Protein AF-A0A972V4Z8-F1 (afdb_monomer_lite)

Foldseek 3Di:
DPDPAAFAALVRQPDPQLNVVLVCCCPHDVNCSRVSRRQSVPVVSSVVCVVVVCVCPVVPVDDDD

pLDDT: mean 79.83, std 9.56, range [46.97, 90.81]

Structure (mmCIF, N/CA/C/O backbone):
data_AF-A0A972V4Z8-F1
#
_entry.id   AF-A0A972V4Z8-F1
#
loop_
_atom_site.group_PDB
_atom_site.id
_atom_site.type_symbol
_atom_site.label_atom_id
_atom_site.label_alt_id
_atom_site.label_comp_id
_atom_site.label_asym_id
_atom_site.label_entity_id
_atom_site.label_seq_id
_atom_site.pdbx_PDB_ins_code
_atom_site.Cartn_x
_atom_site.Cartn_y
_atom_site.Cartn_z
_atom_site.occupancy
_atom_site.B_iso_or_equiv
_atom_site.auth_seq_id
_atom_site.auth_comp_id
_atom_site.auth_asym_id
_atom_site.auth_atom_id
_atom_site.pdbx_PDB_model_num
ATOM 1 N N . MET A 1 1 ? 5.698 17.860 -0.679 1.00 46.97 1 MET A N 1
ATOM 2 C CA . MET A 1 1 ? 4.375 18.505 -0.816 1.00 46.97 1 MET A CA 1
ATOM 3 C C . MET A 1 1 ? 3.555 18.071 0.381 1.00 46.97 1 MET A C 1
ATOM 5 O O . MET A 1 1 ? 3.533 16.882 0.640 1.00 46.97 1 MET A O 1
ATOM 9 N N . THR A 1 2 ? 2.943 18.976 1.143 1.00 54.94 2 THR A N 1
ATOM 10 C CA . THR A 1 2 ? 2.078 18.555 2.257 1.00 54.94 2 THR A CA 1
ATOM 11 C C . THR A 1 2 ? 0.729 18.151 1.674 1.00 54.94 2 THR A C 1
ATOM 13 O O . THR A 1 2 ? -0.043 19.015 1.255 1.00 54.94 2 THR A O 1
ATOM 16 N N . SER A 1 3 ? 0.475 16.845 1.565 1.00 64.06 3 SER A N 1
ATOM 17 C CA . SER A 1 3 ? -0.834 16.331 1.161 1.00 64.06 3 SER A CA 1
ATOM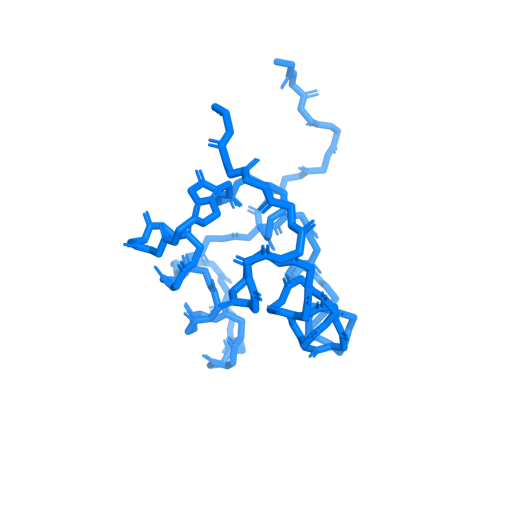 18 C C . SER A 1 3 ? -1.925 16.916 2.067 1.00 64.06 3 SER A C 1
ATOM 20 O O . SER A 1 3 ? -1.782 16.948 3.288 1.00 64.06 3 SER A O 1
ATOM 22 N N . ARG A 1 4 ? -3.037 17.376 1.476 1.00 78.38 4 ARG A N 1
ATOM 23 C CA . ARG A 1 4 ? -4.236 17.792 2.232 1.00 78.38 4 ARG A CA 1
ATOM 24 C C . ARG A 1 4 ? -4.925 16.617 2.930 1.00 78.38 4 ARG A C 1
ATOM 26 O O . ARG A 1 4 ? -5.770 16.835 3.791 1.00 78.38 4 ARG A O 1
ATOM 33 N N . ILE A 1 5 ? -4.611 15.391 2.517 1.00 81.06 5 ILE A N 1
ATOM 34 C CA . ILE A 1 5 ? -5.209 14.161 3.022 1.00 81.06 5 ILE A CA 1
ATOM 35 C C . ILE A 1 5 ? -4.134 13.410 3.794 1.00 81.06 5 ILE A C 1
ATOM 37 O O . ILE A 1 5 ? -3.114 13.039 3.214 1.00 81.06 5 ILE A O 1
ATOM 41 N N . GLU A 1 6 ? -4.380 13.157 5.079 1.00 84.50 6 GLU A N 1
ATOM 42 C CA . GLU A 1 6 ? -3.478 12.320 5.864 1.00 84.50 6 GLU A CA 1
ATOM 43 C C . GLU A 1 6 ? -3.550 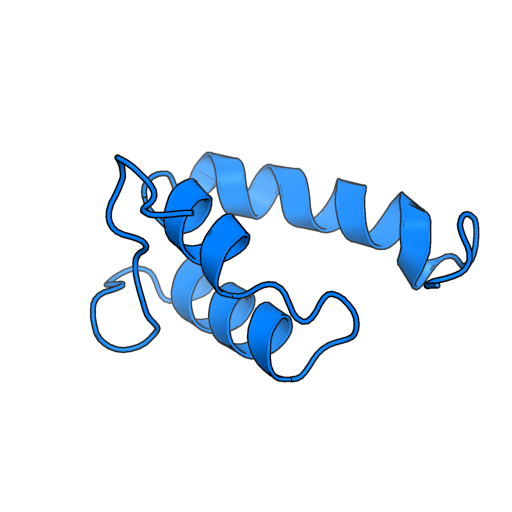10.860 5.387 1.00 84.50 6 GLU A C 1
ATOM 45 O O . GLU A 1 6 ? -4.645 10.273 5.375 1.00 84.50 6 GLU A O 1
ATOM 50 N N . PRO A 1 7 ? -2.414 10.259 4.997 1.00 86.62 7 PRO A N 1
ATOM 51 C CA . PRO A 1 7 ? -2.371 8.869 4.585 1.00 86.62 7 PRO A CA 1
ATOM 52 C C . PRO A 1 7 ? -2.605 7.930 5.771 1.00 86.62 7 PRO A C 1
ATOM 54 O O . PRO A 1 7 ? -2.130 8.168 6.883 1.00 86.62 7 PRO A O 1
ATOM 57 N N . VAL A 1 8 ? -3.311 6.823 5.533 1.00 88.44 8 VAL A N 1
ATOM 58 C CA . VAL A 1 8 ? -3.317 5.710 6.486 1.00 88.44 8 VAL A CA 1
ATOM 59 C C . VAL A 1 8 ? -1.985 4.972 6.432 1.00 88.44 8 VAL A C 1
ATOM 61 O O . VAL A 1 8 ? -1.374 4.810 5.379 1.00 88.44 8 VAL A O 1
ATOM 64 N N . THR A 1 9 ? -1.535 4.510 7.590 1.00 86.31 9 THR A N 1
ATOM 65 C CA . THR A 1 9 ? -0.299 3.752 7.762 1.00 86.31 9 THR A CA 1
ATOM 66 C C . THR A 1 9 ? -0.641 2.338 8.219 1.00 86.31 9 THR A C 1
ATOM 68 O O . THR A 1 9 ? -1.763 2.066 8.648 1.00 86.31 9 THR A O 1
ATOM 71 N N . GLY A 1 10 ? 0.329 1.420 8.199 1.00 82.12 10 GLY A N 1
ATOM 72 C CA . GLY A 1 10 ? 0.117 0.066 8.729 1.00 82.12 10 GLY A CA 1
ATOM 73 C C . GLY A 1 10 ? -0.327 0.034 10.203 1.00 82.12 10 GLY A C 1
ATOM 74 O O . GLY A 1 10 ? -0.943 -0.939 10.637 1.00 82.12 10 GLY A O 1
ATOM 75 N N . GLN A 1 11 ? -0.057 1.107 10.958 1.00 81.69 11 GLN A N 1
ATOM 76 C CA . GLN A 1 11 ? -0.484 1.264 12.349 1.00 81.69 11 GLN A CA 1
ATOM 77 C C . GLN A 1 11 ? -1.912 1.812 12.480 1.00 81.69 11 GLN A C 1
ATOM 79 O O . GLN A 1 11 ? -2.600 1.455 13.433 1.00 81.69 11 GLN A O 1
ATOM 84 N N . THR A 1 12 ? -2.369 2.652 11.544 1.00 85.50 12 THR A N 1
ATOM 85 C CA . THR A 1 12 ? -3.691 3.304 11.615 1.00 85.50 12 THR A CA 1
ATOM 86 C C . THR A 1 12 ? -4.765 2.613 10.780 1.00 85.50 12 THR A C 1
ATOM 88 O O . THR A 1 12 ? -5.951 2.762 11.069 1.00 85.50 12 THR A O 1
ATOM 91 N N . ALA A 1 13 ? -4.388 1.826 9.773 1.00 84.31 13 ALA A N 1
ATOM 92 C CA . ALA A 1 13 ? -5.331 1.024 9.006 1.00 84.31 13 ALA A CA 1
ATOM 93 C C . ALA A 1 13 ? -5.957 -0.066 9.892 1.00 84.31 13 ALA A C 1
ATOM 95 O O . ALA A 1 13 ? -5.259 -0.762 10.626 1.00 84.31 13 ALA A O 1
ATOM 96 N N . SER A 1 14 ? -7.276 -0.246 9.815 1.00 83.81 14 SER A N 1
ATOM 97 C CA . SER A 1 14 ? -7.975 -1.361 10.479 1.00 83.81 14 SER A CA 1
ATOM 98 C C . SER A 1 14 ? -8.200 -2.545 9.536 1.00 83.81 14 SER A C 1
ATOM 100 O O . SER A 1 14 ? -8.283 -3.682 9.990 1.00 83.81 14 SER A O 1
ATOM 102 N N . ASP A 1 15 ? -8.257 -2.279 8.230 1.00 85.56 15 ASP A N 1
ATOM 103 C CA . ASP A 1 15 ? -8.472 -3.283 7.191 1.00 85.56 15 ASP A CA 1
ATOM 104 C C . ASP A 1 15 ? -7.182 -4.098 6.936 1.00 85.56 15 ASP 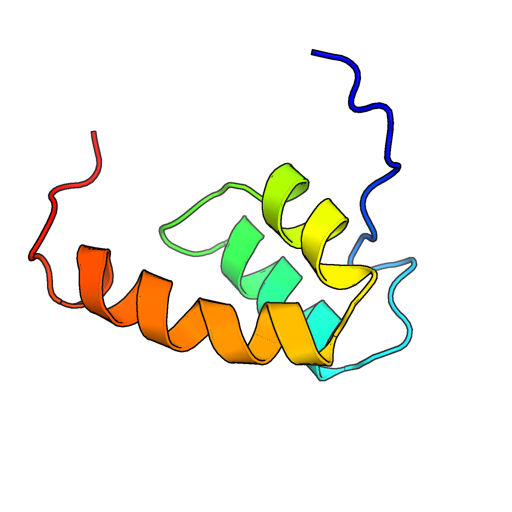A C 1
ATOM 106 O O . ASP A 1 15 ? -6.138 -3.512 6.620 1.00 85.56 15 ASP A O 1
ATOM 110 N N . PRO A 1 16 ? -7.216 -5.439 7.075 1.00 86.06 16 PRO A N 1
ATOM 111 C CA . PRO A 1 16 ? -6.047 -6.289 6.851 1.00 86.06 16 PRO A CA 1
ATOM 112 C C . PRO A 1 16 ? -5.501 -6.226 5.420 1.00 86.06 16 PRO A C 1
ATOM 114 O O . PRO A 1 16 ? -4.286 -6.267 5.231 1.00 86.06 16 PRO A O 1
ATOM 117 N N . GLY A 1 17 ? -6.378 -6.087 4.422 1.00 84.88 17 GLY A N 1
ATOM 118 C CA . GLY A 1 17 ? -5.992 -5.954 3.020 1.00 84.88 17 GLY A CA 1
ATOM 119 C C . GLY A 1 17 ? -5.232 -4.654 2.781 1.00 84.88 17 GLY A C 1
ATOM 120 O O . GLY A 1 17 ? -4.152 -4.672 2.197 1.00 84.88 17 GLY A O 1
ATOM 121 N N . VAL A 1 18 ? -5.714 -3.535 3.329 1.00 86.81 18 VAL A N 1
ATOM 122 C CA . VAL A 1 18 ? -4.999 -2.248 3.258 1.00 86.81 18 VAL A CA 1
ATOM 123 C C . VAL A 1 18 ? -3.628 -2.339 3.926 1.00 86.81 18 VAL A C 1
ATOM 125 O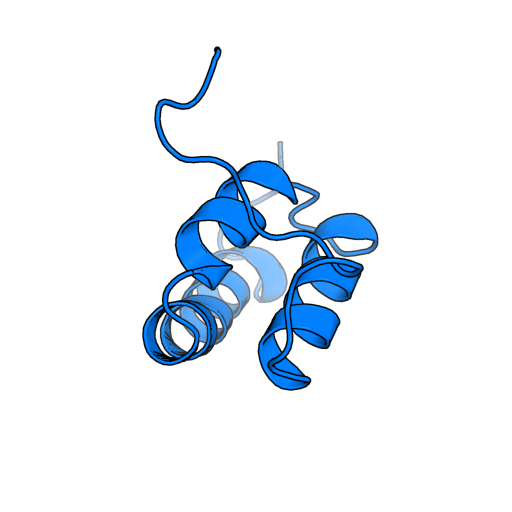 O . VAL A 1 18 ? -2.648 -1.870 3.354 1.00 86.81 18 VAL A O 1
ATOM 128 N N . LYS A 1 19 ? -3.515 -2.981 5.098 1.00 89.44 19 LYS A N 1
ATOM 129 C CA . LYS A 1 19 ? -2.211 -3.181 5.760 1.00 89.44 19 LYS A CA 1
ATOM 130 C C . LYS A 1 19 ? -1.229 -3.945 4.884 1.00 89.44 19 LYS A C 1
ATOM 132 O O . LYS A 1 19 ? -0.076 -3.534 4.776 1.00 89.44 19 LYS A O 1
ATOM 137 N N . GLN A 1 20 ? -1.686 -5.030 4.263 1.00 87.25 20 GLN A N 1
ATOM 138 C CA . GLN A 1 20 ? -0.860 -5.818 3.359 1.00 87.25 20 GLN A CA 1
ATOM 139 C C . GLN A 1 20 ? -0.396 -4.974 2.167 1.00 87.25 20 GLN A C 1
ATOM 141 O O . GLN A 1 20 ? 0.799 -4.924 1.890 1.00 87.25 20 GLN A O 1
ATOM 146 N N . ARG A 1 21 ? -1.305 -4.238 1.517 1.00 84.94 21 ARG A N 1
ATOM 147 C CA . ARG A 1 21 ? -0.953 -3.375 0.379 1.00 84.94 21 ARG A CA 1
ATOM 148 C C . ARG A 1 21 ? 0.003 -2.250 0.762 1.00 84.94 21 ARG A C 1
ATOM 150 O O . ARG A 1 21 ? 0.869 -1.908 -0.028 1.00 84.94 21 ARG A O 1
ATOM 157 N N . LEU A 1 22 ? -0.106 -1.693 1.968 1.00 86.69 22 LEU A N 1
ATOM 158 C CA . LEU A 1 22 ? 0.843 -0.690 2.464 1.00 86.69 22 LEU A CA 1
ATOM 159 C C . LEU A 1 22 ? 2.229 -1.285 2.742 1.00 86.69 22 LEU A C 1
ATOM 161 O O . LEU A 1 22 ? 3.232 -0.614 2.510 1.00 86.69 22 LEU A O 1
ATOM 165 N N . ALA A 1 23 ? 2.301 -2.532 3.213 1.00 85.56 23 ALA A N 1
ATOM 166 C CA . ALA A 1 23 ? 3.569 -3.245 3.355 1.00 85.56 23 ALA A CA 1
ATOM 167 C C . ALA A 1 23 ? 4.196 -3.540 1.981 1.00 85.56 23 ALA A C 1
ATOM 169 O O . ALA A 1 23 ? 5.367 -3.244 1.761 1.00 85.56 23 ALA A O 1
ATOM 170 N N . GLU A 1 24 ? 3.396 -4.010 1.021 1.00 82.19 24 GLU A N 1
ATOM 171 C CA . GLU A 1 24 ? 3.815 -4.203 -0.374 1.00 82.19 24 GLU A CA 1
ATOM 172 C C . GLU A 1 24 ? 4.223 -2.880 -1.042 1.00 82.19 24 GLU A C 1
ATOM 174 O O . GLU A 1 24 ? 5.162 -2.855 -1.829 1.00 82.19 24 GLU A O 1
ATOM 179 N N . ALA A 1 25 ? 3.569 -1.763 -0.718 1.00 80.75 25 ALA A N 1
ATOM 180 C CA . ALA A 1 25 ? 3.951 -0.435 -1.197 1.00 80.75 25 ALA A CA 1
ATOM 181 C C . ALA A 1 25 ? 5.307 0.013 -0.636 1.00 80.75 25 ALA A C 1
ATOM 183 O O . ALA A 1 25 ? 6.057 0.688 -1.334 1.00 80.75 25 ALA A O 1
ATOM 184 N N . LYS A 1 26 ? 5.632 -0.369 0.605 1.00 79.19 26 LYS A N 1
ATOM 185 C CA . LYS A 1 26 ? 6.890 -0.023 1.279 1.00 79.19 26 LYS A CA 1
ATOM 186 C C . LYS A 1 26 ? 8.075 -0.842 0.772 1.00 79.19 26 LYS A C 1
ATOM 188 O O . LYS A 1 26 ? 9.117 -0.275 0.452 1.00 79.19 26 LYS A O 1
ATOM 193 N N . ASP A 1 27 ? 7.911 -2.160 0.732 1.00 74.38 27 ASP A N 1
ATOM 194 C CA . ASP A 1 27 ? 9.001 -3.101 0.454 1.00 74.38 27 ASP A CA 1
ATOM 195 C C . ASP A 1 27 ? 9.022 -3.556 -1.014 1.00 74.38 27 ASP A C 1
ATOM 197 O O . ASP A 1 27 ? 10.008 -4.120 -1.489 1.00 74.38 27 ASP A O 1
ATOM 201 N N . GLY A 1 28 ? 7.936 -3.306 -1.744 1.00 70.50 28 GLY A N 1
ATOM 202 C CA . GLY A 1 28 ? 7.795 -3.648 -3.149 1.00 70.50 28 GLY A CA 1
ATOM 203 C C . GLY A 1 28 ? 8.347 -2.590 -4.095 1.00 70.50 28 GLY A C 1
ATOM 204 O O . GLY A 1 28 ? 9.069 -1.660 -3.741 1.00 70.50 28 GLY A O 1
ATOM 205 N N . TRP A 1 29 ? 8.002 -2.771 -5.357 1.00 64.38 29 TRP A N 1
ATOM 206 C CA . TRP A 1 29 ? 8.636 -2.116 -6.493 1.00 64.38 29 TRP A CA 1
ATOM 207 C C . TRP A 1 29 ? 8.080 -0.713 -6.795 1.00 64.38 29 TRP A C 1
ATOM 209 O O . TRP A 1 29 ? 8.709 0.046 -7.520 1.00 64.38 29 TRP A O 1
ATOM 219 N N . TRP A 1 30 ? 6.957 -0.342 -6.181 1.00 72.50 30 TRP A N 1
ATOM 220 C CA . TRP A 1 30 ? 6.315 0.977 -6.280 1.00 72.50 30 TRP A CA 1
ATOM 221 C C . TRP A 1 30 ? 6.927 2.025 -5.349 1.00 72.50 30 TRP A C 1
ATOM 223 O O . TRP A 1 30 ? 6.959 3.199 -5.697 1.00 72.50 30 TRP A O 1
ATOM 233 N N . LYS A 1 31 ? 7.350 1.607 -4.147 1.00 73.69 31 LYS A N 1
ATOM 234 C CA . LYS A 1 31 ? 7.961 2.439 -3.090 1.00 73.69 31 LYS A CA 1
ATOM 235 C C . LYS A 1 31 ? 7.227 3.740 -2.726 1.00 73.69 31 LYS A C 1
ATOM 237 O O . LYS A 1 31 ? 7.824 4.614 -2.102 1.00 73.69 31 LYS A O 1
ATOM 242 N N . ASP A 1 32 ? 5.938 3.862 -3.046 1.00 78.56 32 ASP A N 1
ATOM 243 C CA . ASP A 1 32 ? 5.125 5.041 -2.735 1.00 78.56 32 ASP A CA 1
ATOM 244 C C . ASP A 1 32 ? 4.058 4.717 -1.683 1.00 78.56 32 ASP A C 1
ATOM 246 O O . ASP A 1 32 ? 2.880 4.468 -1.960 1.00 78.56 32 ASP A O 1
ATOM 250 N N . THR A 1 33 ? 4.497 4.708 -0.426 1.00 80.75 33 THR A N 1
ATOM 251 C CA . THR A 1 33 ? 3.611 4.500 0.723 1.00 80.75 33 THR A CA 1
ATOM 252 C C . THR A 1 33 ? 2.669 5.676 0.973 1.00 80.75 33 THR A C 1
ATOM 254 O O . THR A 1 33 ? 1.645 5.495 1.630 1.00 80.75 33 THR A O 1
ATOM 257 N N . GLU A 1 34 ? 2.992 6.876 0.480 1.00 84.81 34 GLU A N 1
ATOM 258 C CA . GLU A 1 34 ? 2.179 8.073 0.705 1.00 84.81 34 GLU A CA 1
ATOM 259 C C . GLU A 1 34 ? 0.918 8.030 -0.164 1.00 84.81 34 GLU A C 1
ATOM 261 O O . GLU A 1 34 ? -0.195 8.129 0.360 1.00 84.81 34 GLU A O 1
ATOM 266 N N . MET A 1 35 ? 1.064 7.765 -1.467 1.00 85.25 35 MET A N 1
ATOM 267 C CA . MET A 1 35 ? -0.065 7.614 -2.387 1.00 85.25 35 MET A CA 1
ATOM 268 C C . MET A 1 35 ? -0.984 6.464 -1.959 1.00 85.25 35 MET A C 1
ATOM 270 O O . MET A 1 35 ? -2.202 6.637 -1.857 1.00 85.25 35 MET A O 1
ATOM 274 N N . PHE A 1 36 ? -0.415 5.295 -1.652 1.00 87.06 36 PHE A N 1
ATOM 275 C CA . PHE A 1 36 ? -1.190 4.137 -1.199 1.00 87.06 36 PHE A CA 1
ATOM 276 C C . PHE A 1 36 ? -1.873 4.397 0.145 1.00 87.06 36 PHE A C 1
ATOM 278 O O . PHE A 1 36 ? -3.000 3.950 0.352 1.00 87.06 36 PHE A O 1
ATOM 285 N N . GLY A 1 37 ? -1.241 5.160 1.037 1.00 87.69 37 GLY A N 1
ATOM 286 C CA . GLY A 1 37 ? -1.849 5.590 2.291 1.00 87.69 37 GLY A CA 1
ATOM 287 C C . GLY A 1 37 ? -3.037 6.528 2.080 1.00 87.69 37 GLY A C 1
ATOM 288 O O . GLY A 1 37 ? -4.040 6.415 2.781 1.00 87.69 37 GLY A O 1
ATOM 289 N N . VAL A 1 38 ? -2.987 7.424 1.095 1.00 90.81 38 VAL A N 1
ATOM 290 C CA . VAL A 1 38 ? -4.134 8.281 0.751 1.00 90.81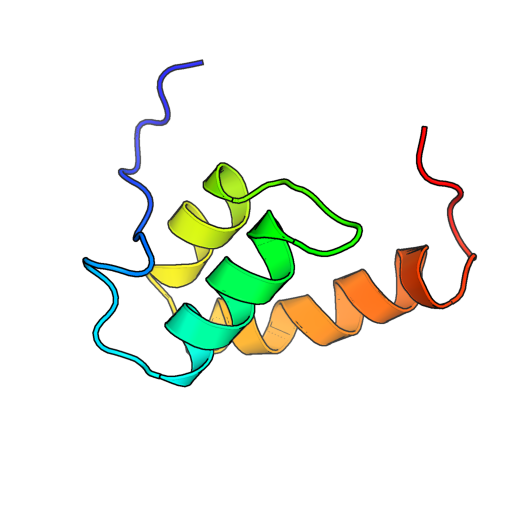 38 VAL A CA 1
ATOM 291 C C . VAL A 1 38 ? -5.284 7.443 0.181 1.00 90.81 38 VAL A C 1
ATOM 293 O O . VAL A 1 38 ? -6.419 7.557 0.647 1.00 90.81 38 VAL A O 1
ATOM 296 N N . ILE A 1 39 ? -4.998 6.556 -0.775 1.00 88.25 39 ILE A N 1
ATOM 297 C CA . ILE A 1 39 ? -6.006 5.687 -1.407 1.00 88.25 39 ILE A CA 1
ATOM 298 C C . ILE A 1 39 ? -6.565 4.669 -0.399 1.00 88.25 39 ILE A C 1
ATOM 300 O O . ILE A 1 39 ? -7.752 4.352 -0.431 1.00 88.25 39 ILE A O 1
ATOM 304 N N . GLY A 1 40 ? -5.749 4.208 0.551 1.00 87.62 40 GLY A N 1
ATOM 305 C CA . GLY A 1 40 ? -6.119 3.255 1.599 1.00 87.62 40 GLY A CA 1
ATOM 306 C C . GLY A 1 40 ? -7.210 3.740 2.553 1.00 87.62 40 GLY A C 1
ATOM 307 O O . GLY A 1 40 ? -7.795 2.924 3.263 1.00 87.62 40 GLY A O 1
ATOM 308 N N . ARG A 1 41 ? -7.565 5.034 2.531 1.00 88.25 41 ARG A N 1
ATOM 309 C CA . ARG A 1 41 ? -8.786 5.538 3.185 1.00 88.25 41 ARG A CA 1
ATOM 310 C C . ARG A 1 41 ? -10.067 4.977 2.560 1.00 88.25 41 ARG A C 1
ATOM 312 O O . ARG A 1 41 ? -11.112 4.999 3.204 1.00 88.25 41 ARG A O 1
ATOM 319 N N . VAL A 1 42 ? -9.988 4.466 1.331 1.00 90.25 42 VAL A N 1
ATOM 320 C CA . VAL A 1 42 ? -11.068 3.791 0.607 1.00 90.25 42 VAL A CA 1
ATOM 321 C C . VAL A 1 42 ? -10.584 2.386 0.209 1.00 90.25 42 VAL A C 1
ATOM 323 O O . VAL A 1 42 ? -10.109 2.189 -0.911 1.00 90.25 42 VAL A O 1
ATOM 326 N N . PRO A 1 43 ? -10.701 1.381 1.101 1.00 87.75 43 PRO A N 1
ATOM 327 C CA . PRO A 1 43 ? -10.128 0.045 0.892 1.00 87.75 43 PRO A CA 1
ATOM 328 C C . PRO A 1 43 ? -10.531 -0.617 -0.432 1.00 87.75 43 PRO A C 1
ATOM 330 O O . PRO A 1 43 ? -9.693 -1.182 -1.133 1.00 87.75 43 PRO A O 1
ATOM 333 N N . ALA A 1 44 ? -11.807 -0.505 -0.815 1.00 88.06 44 ALA A N 1
ATOM 334 C CA . ALA A 1 44 ? -12.314 -1.068 -2.066 1.00 88.06 44 ALA A CA 1
ATOM 335 C C . ALA A 1 44 ? -11.624 -0.466 -3.303 1.00 88.06 44 ALA A C 1
ATOM 337 O O . ALA A 1 44 ? -11.286 -1.193 -4.236 1.00 88.06 44 ALA A O 1
ATOM 338 N N . LEU A 1 45 ? -11.362 0.846 -3.284 1.00 88.75 45 LEU A N 1
ATOM 339 C CA . LEU A 1 45 ? -10.655 1.530 -4.363 1.00 88.75 45 LEU A CA 1
ATOM 340 C C . LEU A 1 45 ? -9.199 1.070 -4.426 1.00 88.75 45 LEU A C 1
ATOM 342 O O . LEU A 1 45 ? -8.729 0.705 -5.503 1.00 88.75 45 LEU A O 1
ATOM 346 N N . LEU A 1 46 ? -8.512 1.020 -3.280 1.00 88.31 46 LEU A N 1
ATOM 347 C CA . LEU A 1 46 ? -7.132 0.543 -3.214 1.00 88.31 46 LEU A CA 1
ATOM 348 C C . LEU A 1 46 ? -7.002 -0.860 -3.818 1.00 88.31 46 LEU A C 1
ATOM 350 O O . LEU A 1 46 ? -6.170 -1.088 -4.693 1.00 88.31 46 LEU A O 1
ATOM 354 N N . ASN A 1 47 ? -7.882 -1.774 -3.413 1.00 85.25 47 ASN A N 1
ATOM 355 C CA . ASN A 1 47 ? -7.881 -3.149 -3.906 1.00 85.25 47 ASN A CA 1
ATOM 356 C C . ASN A 1 47 ? -8.173 -3.248 -5.410 1.00 85.25 47 ASN A C 1
ATOM 358 O O . ASN A 1 47 ? -7.631 -4.132 -6.068 1.00 85.25 47 ASN A O 1
ATOM 362 N N . SER A 1 48 ? -8.984 -2.345 -5.968 1.00 88.81 48 SER A N 1
ATOM 363 C CA . SER A 1 48 ? -9.253 -2.301 -7.412 1.00 88.81 48 SER A CA 1
ATOM 364 C C . SER A 1 48 ? -8.086 -1.753 -8.241 1.00 88.81 48 SER A C 1
ATOM 366 O O . SER A 1 48 ? -7.929 -2.125 -9.402 1.00 88.81 48 SER A O 1
ATOM 368 N N . LEU A 1 49 ? -7.254 -0.889 -7.652 1.00 84.56 49 LEU A N 1
ATOM 369 C CA . LEU A 1 49 ? -6.142 -0.240 -8.346 1.00 84.56 49 LEU A CA 1
ATOM 370 C C . LEU A 1 49 ? -4.880 -1.102 -8.381 1.00 84.56 49 LEU A C 1
ATOM 372 O O . LEU A 1 49 ? -4.129 -1.028 -9.350 1.00 84.56 49 LEU A O 1
ATOM 376 N N . VAL A 1 50 ? -4.646 -1.941 -7.368 1.00 83.19 50 VAL A N 1
ATOM 377 C CA . VAL A 1 50 ? -3.438 -2.784 -7.302 1.00 83.19 50 VAL A CA 1
ATOM 378 C C . VAL A 1 50 ? -3.233 -3.640 -8.566 1.00 83.19 50 VAL A C 1
ATOM 380 O O . VAL A 1 50 ? -2.148 -3.552 -9.139 1.00 83.19 50 VAL A O 1
ATOM 383 N N . PRO A 1 51 ? -4.235 -4.376 -9.092 1.00 84.88 51 PRO A N 1
ATOM 384 C CA . PRO A 1 51 ? -4.056 -5.157 -10.320 1.00 84.88 51 PRO A CA 1
ATOM 385 C C . PRO A 1 51 ? -3.717 -4.299 -11.547 1.00 84.88 51 PRO A C 1
ATOM 387 O O . PRO A 1 51 ? -2.988 -4.732 -12.439 1.00 84.88 51 PRO A O 1
ATOM 390 N N . VAL A 1 52 ? -4.234 -3.066 -11.601 1.00 84.62 52 VAL A N 1
ATOM 391 C CA . VAL A 1 52 ? -3.920 -2.114 -12.674 1.00 84.62 52 VAL A CA 1
ATOM 392 C C . VAL A 1 52 ? -2.445 -1.744 -12.607 1.00 84.62 52 VAL A C 1
ATOM 394 O O . VAL A 1 52 ? -1.737 -1.855 -13.608 1.00 84.62 52 VAL A O 1
ATOM 397 N N . PHE A 1 53 ? -1.968 -1.374 -11.420 1.00 79.69 53 PHE A N 1
ATOM 398 C CA . PHE A 1 53 ? -0.565 -1.066 -11.196 1.00 79.69 53 PHE A CA 1
ATOM 399 C C . PHE A 1 53 ? 0.330 -2.276 -11.530 1.00 79.69 53 PHE A C 1
ATOM 401 O O . PHE A 1 53 ? 1.292 -2.120 -12.284 1.00 79.69 53 PHE A O 1
ATOM 408 N N . GLU A 1 54 ? -0.019 -3.491 -11.093 1.00 80.31 54 GLU A N 1
ATOM 409 C CA . GLU A 1 54 ? 0.722 -4.721 -11.428 1.00 80.31 54 GLU A CA 1
ATOM 410 C C . GLU A 1 54 ? 0.819 -4.932 -12.942 1.00 80.31 54 GLU A C 1
ATOM 412 O O . GLU A 1 54 ? 1.889 -5.252 -13.463 1.00 80.31 54 GLU A O 1
ATOM 417 N N . SER A 1 55 ? -0.271 -4.671 -13.667 1.00 81.19 55 SER A N 1
ATOM 418 C CA . SER A 1 55 ? -0.317 -4.831 -15.120 1.00 81.19 55 SER A CA 1
ATOM 419 C C . SER A 1 55 ? 0.580 -3.854 -15.885 1.00 81.19 55 SER A C 1
ATOM 421 O O . SER A 1 55 ? 1.038 -4.189 -16.980 1.00 81.19 55 SER A O 1
ATOM 423 N N . PHE A 1 56 ? 0.821 -2.656 -15.345 1.00 74.50 56 PHE A N 1
ATOM 424 C CA . PHE A 1 56 ? 1.655 -1.646 -15.997 1.00 74.50 56 PHE A CA 1
ATOM 425 C C . PHE A 1 56 ? 3.138 -1.949 -15.848 1.00 74.50 56 PHE A C 1
ATOM 427 O O . PHE A 1 56 ? 3.904 -1.861 -16.800 1.00 74.50 56 PHE A O 1
ATOM 434 N N . PHE A 1 57 ? 3.546 -2.332 -14.657 1.00 71.88 57 PHE A N 1
ATOM 435 C CA . PHE A 1 57 ? 4.952 -2.236 -14.287 1.00 71.88 57 PHE A CA 1
ATOM 436 C C . PHE A 1 57 ? 5.500 -3.590 -13.783 1.00 71.88 57 PHE A C 1
ATOM 438 O O . PHE A 1 57 ? 6.663 -3.900 -14.009 1.00 71.88 57 PHE A O 1
ATOM 445 N N . GLY A 1 58 ? 4.660 -4.464 -13.212 1.00 67.81 58 GLY A N 1
ATOM 446 C CA . GLY A 1 58 ? 5.038 -5.828 -12.815 1.00 67.81 58 GLY A CA 1
ATOM 447 C C . GLY A 1 58 ? 5.136 -6.753 -14.026 1.00 67.81 58 GLY A C 1
ATOM 448 O O . GLY A 1 58 ? 5.952 -7.668 -14.061 1.00 67.81 58 GLY A O 1
ATOM 449 N N . GLY A 1 59 ? 4.351 -6.455 -15.064 1.00 67.75 59 GLY A N 1
ATOM 450 C CA . GLY A 1 59 ? 4.480 -7.047 -16.395 1.00 67.75 59 GLY A CA 1
ATOM 451 C C . GLY A 1 59 ? 5.567 -6.417 -17.274 1.00 67.75 59 GLY A C 1
ATOM 452 O O . GLY A 1 59 ? 5.634 -6.760 -18.451 1.00 67.75 59 GLY A O 1
ATOM 453 N N . GLY A 1 60 ? 6.361 -5.469 -16.756 1.00 65.56 60 GLY A N 1
ATOM 454 C CA . GLY A 1 60 ? 7.440 -4.816 -17.506 1.00 65.56 60 GLY A CA 1
ATOM 455 C C . GLY A 1 60 ? 6.979 -4.009 -18.725 1.00 65.56 60 GLY A C 1
ATOM 456 O O . GLY A 1 60 ? 7.766 -3.799 -19.643 1.00 65.56 60 GLY A O 1
ATOM 457 N N . ARG A 1 61 ? 5.708 -3.574 -18.776 1.00 68.25 61 ARG A N 1
ATOM 458 C CA . ARG A 1 61 ? 5.209 -2.725 -19.878 1.00 68.25 61 ARG A CA 1
ATOM 459 C C . ARG A 1 61 ? 5.719 -1.290 -19.774 1.00 68.25 61 ARG A C 1
ATOM 461 O O . ARG A 1 61 ? 5.750 -0.588 -20.779 1.00 68.25 61 ARG A O 1
ATOM 468 N N . ILE A 1 62 ? 6.085 -0.865 -18.568 1.00 69.38 62 ILE A N 1
ATOM 469 C CA . ILE A 1 62 ? 6.703 0.422 -18.267 1.00 69.38 62 ILE A CA 1
ATOM 470 C C . ILE A 1 62 ? 7.908 0.144 -17.370 1.00 69.38 62 ILE A C 1
ATOM 472 O O . ILE A 1 62 ? 7.763 -0.488 -16.322 1.00 69.38 62 ILE A O 1
ATOM 476 N N . GLU A 1 63 ? 9.088 0.599 -17.788 1.00 63.03 63 GLU A N 1
ATOM 477 C CA . GLU A 1 63 ? 10.299 0.491 -16.978 1.00 63.03 63 GLU A CA 1
ATOM 478 C C . GLU A 1 63 ? 10.246 1.488 -15.809 1.00 63.03 63 GLU A C 1
ATOM 480 O O . GLU A 1 63 ? 9.910 2.656 -16.017 1.00 63.03 63 GLU A O 1
ATOM 485 N N . PRO A 1 64 ? 10.566 1.060 -14.577 1.00 61.31 64 PRO A N 1
ATOM 486 C CA . PRO A 1 64 ? 10.735 1.984 -13.466 1.00 61.31 64 PRO A CA 1
ATOM 487 C C . PRO A 1 64 ? 11.989 2.842 -13.700 1.00 61.31 64 PRO A C 1
ATOM 489 O O . PRO A 1 64 ? 13.058 2.308 -14.000 1.00 61.31 64 P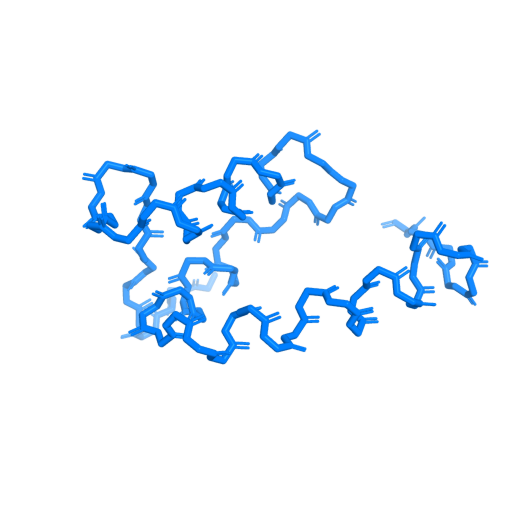RO A O 1
ATOM 492 N N . HIS A 1 65 ? 11.848 4.163 -13.579 1.00 61.16 65 HIS A N 1
ATOM 493 C CA . HIS A 1 65 ? 12.940 5.141 -13.672 1.00 61.16 65 HIS A CA 1
ATOM 494 C C . HIS A 1 65 ? 13.372 5.612 -12.283 1.00 61.16 65 HIS A C 1
ATOM 496 O O . HIS A 1 65 ? 12.474 5.814 -11.433 1.00 61.16 65 HIS A O 1
#

Radius of gyration: 11.81 Å; chains: 1; bounding box: 25×26×32 Å

Secondary structure (DSSP, 8-state):
---SSPPP-TTT---HHHHHHHHHHHHSSS--HHHHHHHTTSHHHHHHHHHHHIIIIITTSS---

Sequence (65 aa):
MTSRIEPVTGQTASDPGVKQRLAEAKDGWWKDTEMFGVIGRVPALLNSLVPVFESFFGGGRIEPH